Protein AF-A0A7W0Q150-F1 (afdb_monomer)

Structure (mmCIF, N/CA/C/O backbone):
data_AF-A0A7W0Q150-F1
#
_entry.id   AF-A0A7W0Q150-F1
#
loop_
_atom_site.group_PDB
_atom_site.id
_atom_site.type_symbol
_atom_site.label_atom_id
_atom_site.label_alt_id
_atom_site.label_comp_id
_atom_site.label_asym_id
_atom_site.label_entity_id
_atom_site.label_seq_id
_atom_site.pdbx_PDB_ins_code
_atom_site.Cartn_x
_atom_site.Cartn_y
_atom_site.Cartn_z
_atom_site.occupancy
_atom_site.B_iso_or_equiv
_atom_site.auth_seq_id
_atom_site.auth_comp_id
_atom_site.auth_asym_id
_atom_site.auth_atom_id
_atom_site.pdb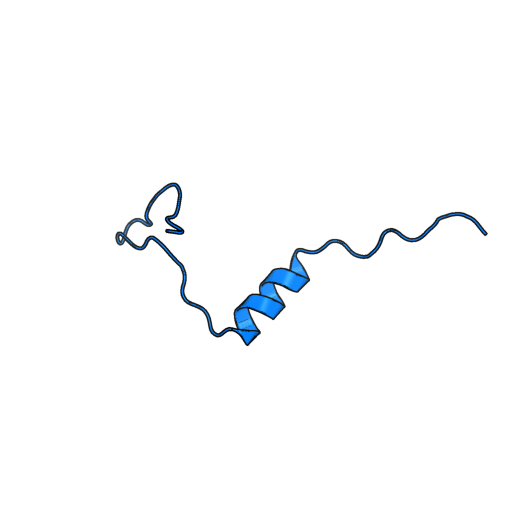x_PDB_model_num
ATOM 1 N N . MET A 1 1 ? -3.244 9.214 -14.293 1.00 56.59 1 MET A N 1
ATOM 2 C CA . MET A 1 1 ? -2.109 8.328 -14.646 1.00 56.59 1 MET A CA 1
ATOM 3 C C . MET A 1 1 ? -1.135 8.321 -13.467 1.00 56.59 1 MET A C 1
ATOM 5 O O . MET A 1 1 ? -0.625 9.380 -13.129 1.00 56.59 1 MET A O 1
ATOM 9 N N . TYR A 1 2 ? -0.954 7.188 -12.782 1.00 62.88 2 TYR A N 1
ATOM 10 C CA . TYR A 1 2 ? -0.357 7.110 -11.433 1.00 62.88 2 TYR A CA 1
ATOM 11 C C . TYR A 1 2 ? 1.170 6.914 -11.419 1.00 62.88 2 TYR A C 1
ATOM 13 O O . TYR A 1 2 ? 1.656 5.921 -10.902 1.00 62.88 2 TYR A O 1
ATOM 21 N N . LYS A 1 3 ? 1.956 7.846 -11.961 1.00 66.06 3 LYS A N 1
ATOM 22 C CA . LYS A 1 3 ? 3.421 7.671 -12.044 1.00 66.06 3 LYS A CA 1
ATOM 23 C C . LYS A 1 3 ? 4.129 7.975 -10.713 1.00 66.06 3 LYS A C 1
ATOM 25 O O . LYS A 1 3 ? 3.808 8.961 -10.051 1.00 66.06 3 LYS A O 1
ATOM 30 N N . LEU A 1 4 ? 5.139 7.175 -10.359 1.00 70.12 4 LEU A N 1
ATOM 31 C CA . LEU A 1 4 ? 6.069 7.479 -9.262 1.00 70.12 4 LEU A CA 1
ATOM 32 C C . LEU A 1 4 ? 6.795 8.822 -9.477 1.00 70.12 4 LEU A C 1
ATOM 34 O O . LEU A 1 4 ? 7.165 9.166 -10.599 1.00 70.12 4 LEU A O 1
ATOM 38 N N . LYS A 1 5 ? 7.070 9.546 -8.378 1.00 76.25 5 LYS A N 1
ATOM 39 C CA . LYS A 1 5 ? 7.835 10.814 -8.383 1.00 76.25 5 LYS A CA 1
ATOM 40 C C . LYS A 1 5 ? 9.251 10.668 -8.953 1.00 76.25 5 LYS A C 1
ATOM 42 O O . LYS A 1 5 ? 9.779 11.613 -9.527 1.00 76.25 5 LYS A O 1
ATOM 47 N N . ARG A 1 6 ? 9.865 9.498 -8.783 1.00 81.44 6 ARG A N 1
ATOM 48 C CA . ARG A 1 6 ? 11.110 9.100 -9.442 1.00 81.44 6 ARG A CA 1
ATOM 49 C C . ARG A 1 6 ? 10.943 7.666 -9.937 1.00 81.44 6 ARG A C 1
ATOM 51 O O . ARG A 1 6 ? 10.506 6.834 -9.140 1.00 81.44 6 ARG A O 1
ATOM 58 N N . PRO A 1 7 ? 11.260 7.374 -11.208 1.00 76.38 7 PRO A N 1
ATOM 59 C CA . PRO A 1 7 ? 11.341 5.995 -11.659 1.00 76.38 7 PRO A CA 1
ATOM 60 C C . PRO A 1 7 ? 12.443 5.277 -10.875 1.00 76.38 7 PRO A C 1
ATO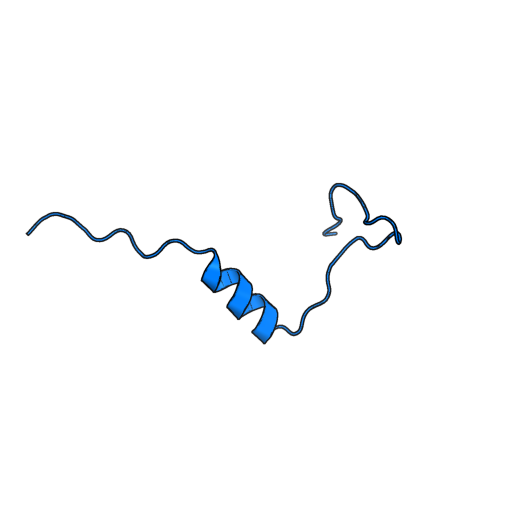M 62 O O . PRO A 1 7 ? 13.417 5.898 -10.437 1.00 76.38 7 PRO A O 1
ATOM 65 N N . TRP A 1 8 ? 12.286 3.972 -10.683 1.00 80.06 8 TRP A N 1
ATOM 66 C CA . TRP A 1 8 ? 13.379 3.146 -10.183 1.00 80.06 8 TRP A CA 1
ATOM 67 C C . TRP A 1 8 ? 14.556 3.133 -11.162 1.00 80.06 8 TRP A C 1
ATOM 69 O O . TRP A 1 8 ? 14.426 3.549 -12.312 1.00 80.06 8 TRP A O 1
ATOM 79 N N . ALA A 1 9 ? 15.720 2.674 -10.693 1.00 80.31 9 ALA A N 1
ATOM 80 C CA . ALA A 1 9 ? 16.944 2.612 -11.498 1.00 80.31 9 ALA A CA 1
ATOM 81 C C . ALA A 1 9 ? 16.768 1.795 -12.796 1.00 80.31 9 ALA A C 1
ATOM 83 O O . ALA A 1 9 ? 17.469 2.033 -13.772 1.00 80.31 9 ALA A O 1
ATOM 84 N N . ASP A 1 10 ? 15.797 0.880 -12.819 1.00 82.62 10 ASP A N 1
ATOM 85 C CA . ASP A 1 10 ? 15.392 0.061 -13.965 1.00 82.62 10 ASP A CA 1
ATOM 86 C C . ASP A 1 10 ? 14.301 0.711 -14.848 1.00 82.62 10 ASP A C 1
ATO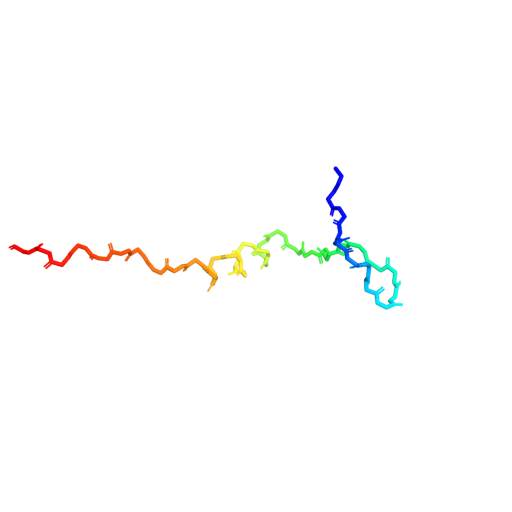M 88 O O . ASP A 1 10 ? 13.792 0.084 -15.775 1.00 82.62 10 ASP A O 1
ATOM 92 N N . GLY A 1 11 ? 13.908 1.958 -14.567 1.00 79.69 11 GLY A N 1
ATOM 93 C CA . GLY A 1 11 ? 12.876 2.697 -15.299 1.00 79.69 11 GLY A CA 1
ATOM 94 C C . GLY A 1 11 ? 11.434 2.387 -14.877 1.00 79.69 11 GLY A C 1
ATOM 95 O O . GLY A 1 11 ? 10.500 3.005 -15.401 1.00 79.69 11 GLY A O 1
ATOM 96 N N . ARG A 1 12 ? 11.203 1.472 -13.921 1.00 82.56 12 ARG A N 1
ATOM 97 C CA . ARG A 1 12 ? 9.842 1.134 -13.477 1.00 82.56 12 ARG A CA 1
ATOM 98 C C . ARG A 1 12 ? 9.187 2.299 -12.737 1.00 82.56 12 ARG A C 1
ATOM 100 O O . ARG A 1 12 ? 9.789 2.967 -11.900 1.00 82.56 12 ARG A O 1
ATOM 107 N N . THR A 1 13 ? 7.912 2.524 -13.048 1.00 82.31 13 THR A N 1
ATOM 108 C CA . THR A 1 13 ? 7.112 3.656 -12.543 1.00 82.31 13 THR A CA 1
ATOM 109 C C . THR A 1 13 ? 5.976 3.241 -11.613 1.00 82.31 13 THR A C 1
ATOM 111 O O . THR A 1 13 ? 5.357 4.116 -11.015 1.00 82.31 13 THR A O 1
ATOM 114 N N . HIS A 1 14 ? 5.699 1.940 -11.495 1.00 79.25 14 HIS A N 1
ATOM 115 C CA . HIS A 1 14 ? 4.626 1.379 -10.676 1.00 79.25 14 HIS A CA 1
ATOM 116 C C . HIS A 1 14 ? 5.038 -0.025 -10.216 1.00 79.25 14 HIS A C 1
ATOM 118 O O . HIS A 1 14 ? 5.685 -0.754 -10.971 1.00 79.25 14 HIS A O 1
ATOM 124 N N . LEU A 1 15 ? 4.640 -0.411 -9.004 1.00 83.44 15 LEU A N 1
ATOM 125 C CA . LEU A 1 15 ? 4.775 -1.781 -8.513 1.00 83.44 15 LEU A CA 1
ATOM 126 C C . LEU A 1 15 ? 3.455 -2.518 -8.756 1.00 83.44 15 LEU A C 1
ATOM 128 O O . LEU A 1 15 ? 2.420 -2.100 -8.241 1.00 83.44 15 LEU A O 1
ATOM 132 N N . VAL A 1 16 ? 3.489 -3.604 -9.526 1.00 85.88 16 VAL A N 1
ATOM 133 C CA . VAL A 1 16 ? 2.322 -4.472 -9.732 1.00 85.88 16 VAL A CA 1
ATOM 134 C C . VAL A 1 16 ? 2.323 -5.546 -8.648 1.00 85.88 16 VAL A C 1
ATOM 136 O O . VAL A 1 16 ? 3.323 -6.231 -8.449 1.00 85.88 16 VAL A O 1
ATOM 139 N N . MET A 1 17 ? 1.210 -5.664 -7.931 1.00 91.00 17 MET A N 1
ATOM 140 C CA . MET A 1 17 ? 0.983 -6.667 -6.890 1.00 91.00 17 MET A CA 1
ATOM 141 C C . MET A 1 17 ? -0.346 -7.368 -7.158 1.00 91.00 17 MET A C 1
ATOM 143 O O . MET A 1 17 ? -1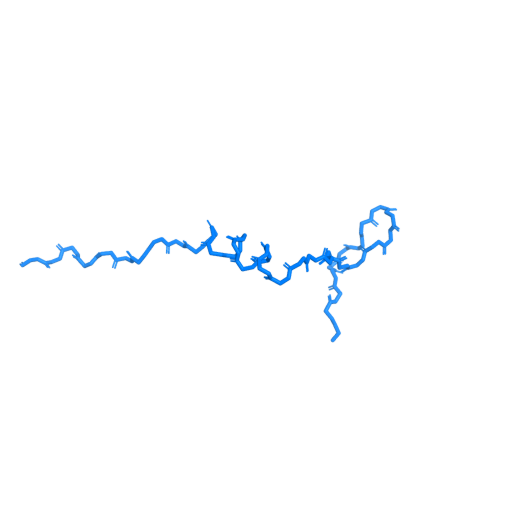.238 -6.791 -7.777 1.00 91.00 17 MET A O 1
ATOM 147 N N . GLU A 1 18 ? -0.480 -8.593 -6.656 1.00 94.94 18 GLU A N 1
ATOM 148 C CA . GLU A 1 18 ? -1.775 -9.271 -6.589 1.00 94.94 18 GLU A CA 1
ATOM 149 C C . GLU A 1 18 ? -2.730 -8.436 -5.701 1.00 94.94 18 GLU A C 1
ATOM 151 O O . GLU A 1 18 ? -2.293 -7.968 -4.637 1.00 94.94 18 GLU A O 1
ATOM 156 N N . PRO A 1 19 ? -3.990 -8.188 -6.118 1.00 92.75 19 PRO A N 1
ATOM 157 C CA . PRO A 1 19 ? -4.957 -7.392 -5.362 1.00 92.75 19 PRO A CA 1
ATOM 158 C C . PRO A 1 19 ? -5.030 -7.700 -3.861 1.00 92.75 19 PRO A C 1
ATOM 160 O O . PRO A 1 19 ? -5.038 -6.778 -3.042 1.00 92.75 19 PRO A O 1
ATOM 163 N N . VAL A 1 20 ? -5.026 -8.974 -3.474 1.00 96.56 20 VAL A N 1
ATOM 164 C CA . VAL A 1 20 ? -5.114 -9.391 -2.069 1.00 96.56 20 VAL A CA 1
ATOM 165 C C . VAL A 1 20 ? -3.836 -9.025 -1.316 1.00 96.56 20 VAL A C 1
ATOM 167 O O . VAL A 1 20 ? -3.893 -8.493 -0.207 1.00 96.56 20 VAL A O 1
ATOM 170 N N . ALA A 1 21 ? -2.670 -9.233 -1.929 1.00 94.81 21 ALA A N 1
ATOM 171 C CA . ALA A 1 21 ? -1.386 -8.868 -1.332 1.00 94.81 21 ALA A CA 1
ATOM 172 C C . ALA A 1 21 ? -1.257 -7.349 -1.109 1.00 94.81 21 ALA A C 1
ATOM 174 O O . ALA A 1 21 ? -0.677 -6.913 -0.109 1.00 94.81 21 ALA A O 1
ATOM 175 N N . PHE A 1 22 ? -1.820 -6.539 -2.012 1.00 93.94 22 PHE A N 1
ATOM 176 C CA . PHE A 1 22 ? -1.882 -5.087 -1.842 1.00 93.94 22 PHE A CA 1
ATOM 177 C C . PHE A 1 22 ? -2.722 -4.693 -0.621 1.00 93.94 22 PHE A C 1
ATOM 179 O O . PHE A 1 22 ? -2.257 -3.901 0.201 1.00 93.94 22 PHE A O 1
ATOM 186 N N . LEU A 1 23 ? -3.914 -5.279 -0.465 1.00 95.56 23 LEU A N 1
ATOM 187 C CA . LEU A 1 23 ? -4.794 -4.998 0.673 1.00 95.56 23 LEU A CA 1
ATOM 188 C C . LEU A 1 23 ? -4.136 -5.354 2.009 1.00 95.56 23 LEU A C 1
ATOM 190 O O . LEU A 1 23 ? -4.175 -4.548 2.934 1.00 95.56 23 LEU A O 1
ATOM 194 N N . TRP A 1 24 ? -3.459 -6.500 2.100 1.00 95.31 24 TRP A N 1
ATOM 195 C CA . TRP A 1 24 ? -2.738 -6.889 3.318 1.00 95.31 24 TRP A CA 1
ATOM 196 C C . TRP A 1 24 ? -1.666 -5.876 3.726 1.00 95.31 24 TRP A C 1
ATOM 198 O O . TRP A 1 24 ? -1.585 -5.483 4.891 1.00 95.31 24 TRP A O 1
ATOM 208 N N . ARG A 1 25 ? -0.857 -5.414 2.765 1.00 93.19 25 ARG A N 1
ATOM 209 C CA . ARG A 1 25 ? 0.179 -4.400 3.017 1.00 93.19 25 ARG A CA 1
ATOM 210 C C . ARG A 1 25 ? -0.417 -3.047 3.393 1.00 93.19 25 ARG A C 1
ATOM 212 O O . ARG A 1 25 ? 0.138 -2.362 4.247 1.00 93.19 25 ARG A O 1
ATOM 219 N N . LEU A 1 26 ? -1.536 -2.676 2.770 1.00 93.56 26 LEU A N 1
ATOM 220 C CA . LEU A 1 26 ? -2.250 -1.440 3.071 1.00 93.56 26 LEU A CA 1
ATOM 221 C C . LEU A 1 26 ? -2.818 -1.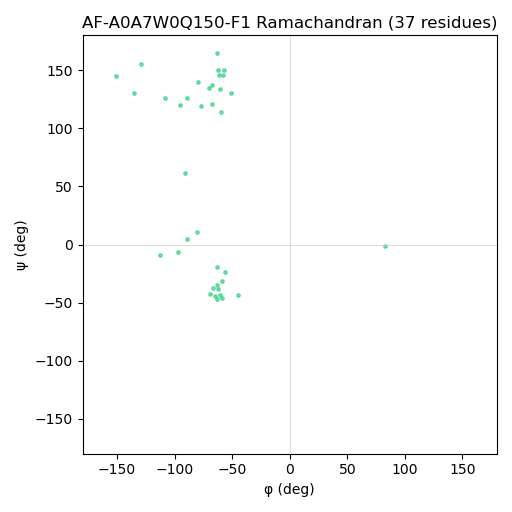455 4.493 1.00 93.56 26 LEU A C 1
ATOM 223 O O . LEU A 1 26 ? -2.658 -0.484 5.223 1.00 93.56 26 LEU A O 1
ATOM 227 N N . VAL A 1 27 ? -3.434 -2.561 4.911 1.00 94.12 27 VAL A N 1
ATOM 228 C CA . VAL A 1 27 ? -3.979 -2.704 6.269 1.00 94.12 27 VAL A CA 1
ATOM 229 C C . VAL A 1 27 ? -2.875 -2.604 7.324 1.00 94.12 27 VAL A C 1
ATOM 231 O O . VAL A 1 27 ? -3.077 -1.955 8.345 1.00 94.12 27 VAL A O 1
ATOM 234 N N . GLY A 1 28 ? -1.687 -3.158 7.062 1.00 93.31 28 GLY A N 1
ATOM 235 C CA . GLY A 1 28 ? -0.560 -3.118 8.001 1.00 93.31 28 GLY A CA 1
ATOM 236 C C . GLY A 1 28 ? -0.019 -1.717 8.328 1.00 93.31 28 GLY A C 1
ATOM 237 O O . GLY A 1 28 ? 0.647 -1.560 9.348 1.00 9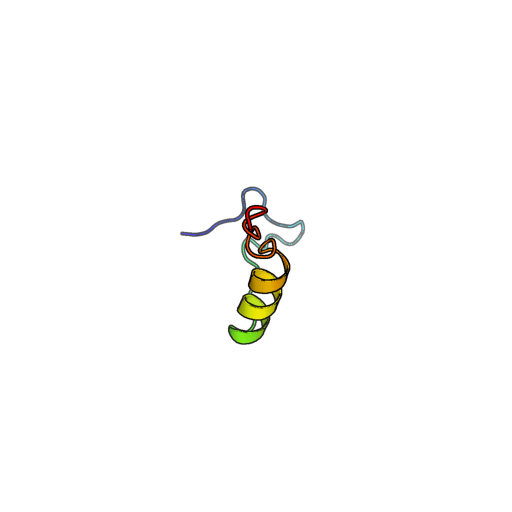3.31 28 GLY A O 1
ATOM 238 N N . ILE A 1 29 ? -0.299 -0.700 7.501 1.00 94.69 29 ILE A N 1
ATOM 239 C CA . ILE A 1 29 ? 0.110 0.693 7.766 1.00 94.69 29 ILE A CA 1
ATOM 240 C C . ILE A 1 29 ? -0.998 1.544 8.401 1.00 94.69 29 ILE A C 1
ATOM 242 O O . ILE A 1 29 ? -0.745 2.694 8.765 1.00 94.69 29 ILE A O 1
ATOM 246 N N . ILE A 1 30 ? -2.222 1.020 8.521 1.00 92.56 30 ILE A N 1
ATOM 247 C CA . ILE A 1 30 ? -3.328 1.738 9.157 1.00 92.56 30 ILE A CA 1
ATOM 248 C C . ILE A 1 30 ? -3.119 1.661 10.676 1.00 92.56 30 ILE A C 1
ATOM 250 O O . ILE A 1 30 ? -3.090 0.559 11.227 1.00 92.56 30 ILE A O 1
ATOM 254 N N . PRO A 1 31 ? -2.968 2.799 11.380 1.00 88.81 31 PRO A N 1
ATOM 255 C CA . PRO A 1 31 ? -2.866 2.777 12.831 1.00 88.81 31 PRO A CA 1
ATOM 256 C C . PRO A 1 31 ? -4.154 2.196 13.434 1.00 88.81 31 PRO A C 1
ATOM 258 O O . PRO A 1 31 ? -5.240 2.439 12.895 1.00 88.81 31 PRO A O 1
ATOM 261 N N . PRO A 1 32 ? -4.066 1.456 14.554 1.00 84.94 32 PRO A N 1
ATOM 262 C CA . PRO A 1 32 ? -5.247 0.904 15.199 1.00 84.94 32 PRO A CA 1
ATOM 263 C C . PRO A 1 32 ? -6.238 2.025 15.557 1.00 84.94 32 PRO A C 1
ATOM 265 O O . PRO A 1 32 ? -5.815 3.159 15.824 1.00 84.94 32 PRO A O 1
ATOM 268 N N . PRO A 1 33 ? -7.552 1.735 15.580 1.00 84.56 33 PRO A N 1
ATOM 269 C CA . PRO A 1 33 ? -8.556 2.710 15.977 1.00 84.56 33 PRO A CA 1
ATOM 270 C C . PRO A 1 33 ? -8.186 3.336 17.322 1.00 84.56 33 PRO A C 1
ATOM 272 O O . PRO A 1 33 ? -7.871 2.626 18.280 1.00 84.56 33 PRO A O 1
ATOM 275 N N . ARG A 1 34 ? -8.212 4.672 17.394 1.00 83.12 34 ARG A N 1
ATOM 276 C CA . ARG A 1 34 ? -7.997 5.385 18.655 1.00 83.12 34 ARG A CA 1
ATOM 277 C C . ARG A 1 34 ? -9.081 4.945 19.633 1.00 83.12 34 ARG A C 1
ATOM 279 O O . ARG A 1 34 ? -10.258 5.202 19.399 1.00 83.12 34 ARG A O 1
ATOM 286 N N . GLN A 1 35 ? -8.686 4.266 20.705 1.00 83.62 35 GLN A N 1
ATOM 287 C CA . GLN A 1 35 ? -9.615 3.913 21.770 1.00 83.62 35 GLN A CA 1
ATOM 288 C C . GLN A 1 35 ? -10.015 5.188 22.514 1.00 83.62 35 GLN A C 1
ATOM 290 O O . GLN A 1 35 ? -9.167 6.028 22.824 1.00 83.62 35 GLN A O 1
ATOM 295 N N . HIS A 1 36 ? -11.310 5.354 22.779 1.00 80.75 36 HIS A N 1
ATOM 296 C CA . HIS A 1 36 ? -11.776 6.423 23.653 1.00 80.75 36 HIS A CA 1
ATOM 297 C C . HIS A 1 36 ? -11.299 6.123 25.079 1.00 80.75 36 HIS A C 1
ATOM 299 O O . HIS A 1 36 ? -11.621 5.079 25.636 1.00 80.75 36 HIS A O 1
ATOM 305 N N . LEU A 1 37 ? -10.526 7.043 25.659 1.00 77.00 37 LEU A N 1
ATOM 306 C CA . LEU A 1 37 ? -9.950 6.922 27.006 1.00 77.00 37 LEU A CA 1
ATOM 307 C C . LEU A 1 37 ? -10.938 7.284 28.132 1.00 77.00 37 LEU A C 1
ATOM 309 O O . LEU A 1 37 ? -10.522 7.454 29.273 1.00 77.00 37 LEU A O 1
ATOM 313 N N . VAL A 1 38 ? -12.228 7.444 27.828 1.00 75.31 38 VAL A N 1
ATOM 314 C CA . VAL A 1 38 ? -13.240 7.853 28.810 1.00 75.31 38 VAL A CA 1
ATOM 315 C C . VAL A 1 38 ? -14.141 6.665 29.121 1.00 75.31 38 VAL A C 1
ATOM 317 O O . VAL A 1 38 ? -14.695 6.053 28.205 1.00 75.31 38 VAL A O 1
ATOM 320 N N . ARG A 1 39 ? -14.257 6.359 30.414 1.00 7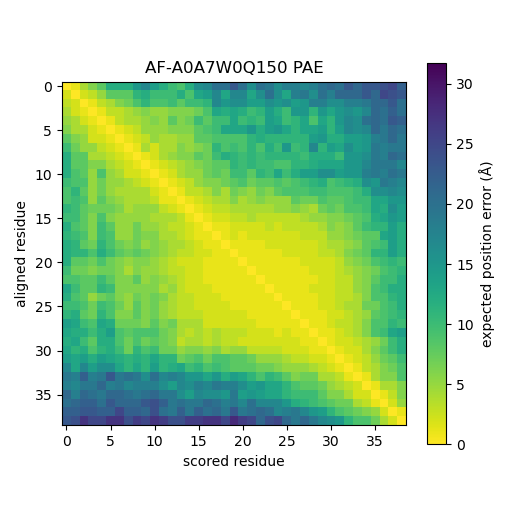0.44 39 ARG A N 1
ATOM 321 C CA . ARG A 1 39 ? -15.217 5.423 30.998 1.00 70.44 39 ARG A CA 1
ATOM 322 C C . ARG A 1 39 ? -16.233 6.201 31.820 1.00 70.44 39 ARG A C 1
ATOM 324 O O . ARG A 1 3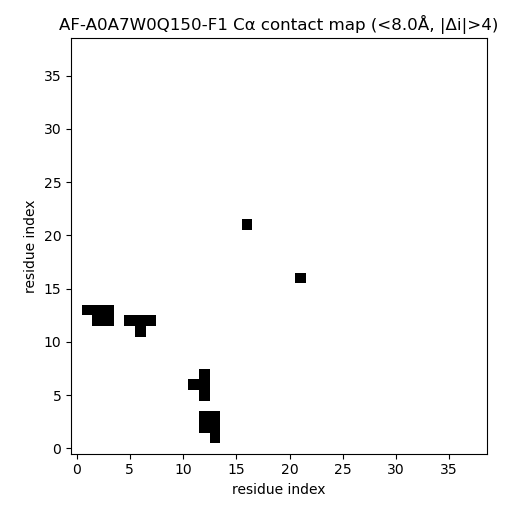9 ? -15.803 7.179 32.469 1.00 70.44 39 ARG A O 1
#

Sequence (39 aa):
MYKLKRPWADGRTHLVMEPVAFLWRLVGIIPPPRQHLVR

Solvent-accessible surface area (backbone atoms only — not comparable to full-atom values): 2800 Å² total; per-residue (Å²): 134,86,68,47,98,64,53,45,99,87,64,50,42,70,87,90,69,58,72,68,62,47,49,55,58,54,55,72,71,55,76,78,80,83,75,79,92,76,131

pLDDT: mean 83.86, std 9.73, range [56.59, 96.56]

Foldseek 3Di:
DQFAPDAPPVRHGDDDDDPVVVVVVVVVPDPPPDDDPDD

Mean predicted aligned error: 8.61 Å

Secondary structure (DSSP, 8-state):
----SS--TT--------HHHHHHHHHHTSPPP------

Radius of gyration: 16.63 Å; Cα contacts (8 Å, |Δi|>4): 10; chains: 1; bounding bo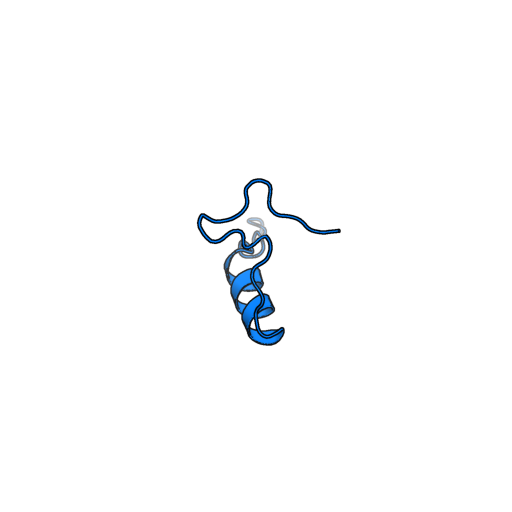x: 32×20×46 Å